Protein AF-A0A372G4W7-F1 (afdb_monomer_lite)

Structure (mmCIF, N/CA/C/O backbone):
data_AF-A0A372G4W7-F1
#
_entry.id   AF-A0A372G4W7-F1
#
loop_
_atom_site.group_PDB
_atom_site.id
_atom_site.type_symbol
_atom_site.label_atom_id
_atom_site.label_alt_id
_atom_site.label_comp_id
_atom_site.label_asym_id
_atom_site.label_entity_id
_atom_site.label_seq_id
_atom_site.pdbx_PDB_ins_code
_atom_site.Cartn_x
_atom_site.Cartn_y
_atom_site.Cartn_z
_atom_site.occupancy
_atom_site.B_iso_or_equiv
_atom_site.auth_seq_id
_atom_site.auth_comp_id
_atom_site.auth_asym_id
_atom_site.auth_atom_id
_atom_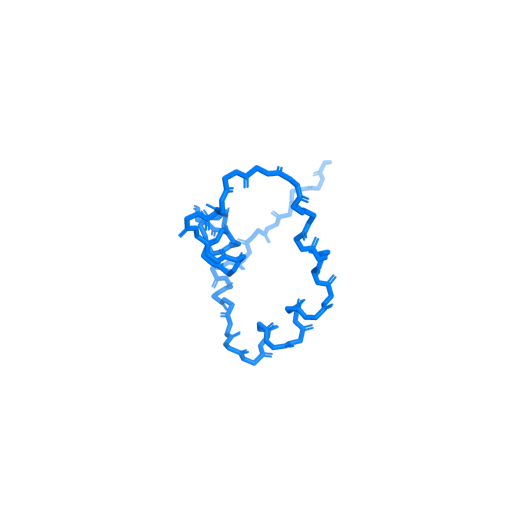site.pdbx_PDB_model_num
ATOM 1 N N . MET A 1 1 ? 21.088 -23.497 -4.607 1.00 36.53 1 MET A N 1
ATOM 2 C CA . MET A 1 1 ? 20.696 -22.082 -4.436 1.00 36.53 1 MET A CA 1
ATOM 3 C C . MET A 1 1 ? 19.541 -21.817 -5.385 1.00 36.53 1 MET A C 1
ATOM 5 O O . MET A 1 1 ? 19.733 -21.979 -6.580 1.00 36.53 1 MET A O 1
ATOM 9 N N . ALA A 1 2 ? 18.339 -21.543 -4.874 1.00 42.12 2 ALA A N 1
ATOM 10 C CA . ALA A 1 2 ? 17.165 -21.313 -5.713 1.00 42.12 2 ALA A CA 1
ATOM 11 C C . ALA A 1 2 ? 17.094 -19.828 -6.090 1.00 42.12 2 ALA A C 1
ATOM 13 O O . ALA A 1 2 ? 16.866 -18.982 -5.228 1.00 42.12 2 ALA A O 1
ATOM 14 N N . SER A 1 3 ? 17.326 -19.510 -7.362 1.00 52.31 3 SER A N 1
ATOM 15 C CA . SER A 1 3 ? 17.021 -18.198 -7.924 1.00 52.31 3 SER A CA 1
ATOM 16 C C . SER A 1 3 ? 15.534 -18.152 -8.269 1.00 52.31 3 SER A C 1
ATOM 18 O O . SER A 1 3 ? 15.030 -18.959 -9.049 1.00 52.31 3 SER A O 1
ATOM 20 N N . VAL A 1 4 ? 14.809 -17.215 -7.659 1.00 63.88 4 VAL A N 1
ATOM 21 C CA . VAL A 1 4 ? 13.412 -16.956 -8.014 1.00 63.88 4 VAL A CA 1
ATOM 22 C C . VAL A 1 4 ? 13.400 -16.178 -9.325 1.00 63.88 4 VAL A C 1
ATOM 24 O O . VAL A 1 4 ? 13.935 -15.074 -9.412 1.00 63.88 4 VAL A O 1
ATOM 27 N N . VAL A 1 5 ? 12.785 -16.758 -10.351 1.00 52.84 5 VAL A N 1
ATOM 28 C CA . VAL A 1 5 ? 12.460 -16.064 -11.599 1.00 52.84 5 V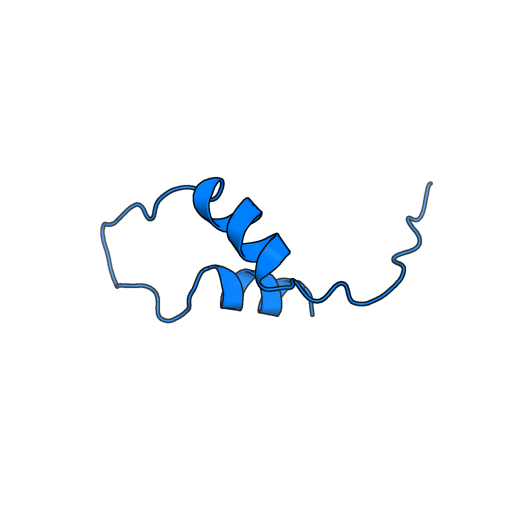AL A CA 1
ATOM 29 C C . VAL A 1 5 ? 11.386 -15.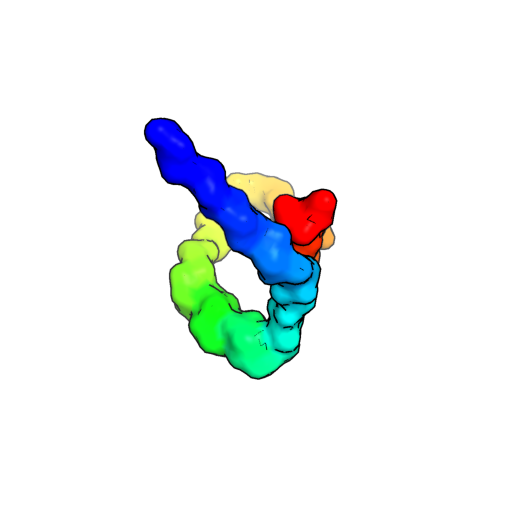008 -11.318 1.00 52.84 5 VAL A C 1
ATOM 31 O O . VAL A 1 5 ? 10.222 -15.334 -11.097 1.00 52.84 5 VAL A O 1
ATOM 34 N N . VAL A 1 6 ? 11.772 -13.728 -11.308 1.00 57.06 6 VAL A N 1
ATOM 35 C CA . VAL A 1 6 ? 10.828 -12.604 -11.196 1.00 57.06 6 VAL A CA 1
ATOM 36 C C . VAL A 1 6 ? 10.174 -12.385 -12.559 1.00 57.06 6 VAL A C 1
ATOM 38 O O . VAL A 1 6 ? 10.725 -11.741 -13.450 1.00 57.06 6 VAL A O 1
ATOM 41 N N . THR A 1 7 ? 8.982 -12.949 -12.739 1.00 53.81 7 THR A N 1
ATOM 42 C CA . THR A 1 7 ? 8.138 -12.668 -13.901 1.00 53.81 7 THR A CA 1
ATOM 43 C C . THR A 1 7 ? 7.372 -11.358 -13.697 1.00 53.81 7 THR A C 1
ATOM 45 O O . THR A 1 7 ? 6.411 -11.324 -12.947 1.00 53.81 7 THR A O 1
ATOM 48 N N . ARG A 1 8 ? 7.787 -10.318 -14.433 1.00 56.06 8 ARG A N 1
ATOM 49 C CA . ARG A 1 8 ? 7.039 -9.109 -14.845 1.00 56.06 8 ARG A CA 1
ATOM 50 C C . ARG A 1 8 ? 6.426 -8.185 -13.767 1.00 56.06 8 ARG A C 1
ATOM 52 O O . ARG A 1 8 ? 5.851 -8.577 -12.765 1.00 56.06 8 ARG A O 1
ATOM 59 N N . ARG A 1 9 ? 6.527 -6.891 -14.081 1.00 59.41 9 ARG A N 1
ATOM 60 C CA . ARG A 1 9 ? 5.919 -5.712 -13.446 1.00 59.41 9 ARG A CA 1
ATOM 61 C C . ARG A 1 9 ? 4.446 -5.965 -13.084 1.00 59.41 9 ARG A C 1
ATOM 63 O O . ARG A 1 9 ? 3.583 -5.967 -13.955 1.00 59.41 9 ARG A O 1
ATOM 70 N N . HIS A 1 10 ? 4.177 -6.212 -11.805 1.00 62.56 10 HIS A N 1
ATOM 71 C CA . HIS A 1 10 ? 2.822 -6.323 -11.272 1.00 62.56 10 HIS A CA 1
ATOM 72 C C . HIS A 1 10 ? 2.364 -4.940 -10.810 1.00 62.56 10 HIS A C 1
ATOM 74 O O . HIS A 1 10 ? 2.519 -4.590 -9.637 1.00 62.56 10 HIS A O 1
ATOM 80 N N . ASP A 1 11 ? 1.840 -4.145 -11.746 1.00 68.19 11 ASP A N 1
ATOM 81 C CA . ASP A 1 11 ? 1.158 -2.897 -11.406 1.00 68.19 11 ASP A CA 1
ATOM 82 C C . ASP A 1 11 ? 0.031 -3.193 -10.410 1.00 68.19 11 ASP A C 1
ATOM 84 O O . ASP A 1 11 ? -0.776 -4.110 -10.592 1.00 68.19 11 ASP A O 1
ATOM 88 N N . LEU A 1 12 ? 0.014 -2.438 -9.313 1.00 75.56 12 LEU A N 1
ATOM 89 C CA . LEU A 1 12 ? -0.969 -2.609 -8.258 1.00 75.56 12 LEU A CA 1
ATOM 90 C C . LEU A 1 12 ? -2.263 -1.912 -8.682 1.00 75.56 12 LEU A C 1
ATOM 92 O O . LEU A 1 12 ? -2.383 -0.685 -8.630 1.00 75.56 12 LEU A O 1
ATOM 96 N N . THR A 1 13 ? -3.225 -2.711 -9.135 1.00 83.19 13 THR A N 1
ATOM 97 C CA . THR A 1 13 ? -4.539 -2.208 -9.558 1.00 83.19 13 THR A CA 1
ATOM 98 C C . THR A 1 13 ? -5.290 -1.583 -8.382 1.00 83.19 13 THR A C 1
ATOM 100 O O . THR A 1 13 ? -5.061 -1.941 -7.225 1.00 83.19 13 THR A O 1
ATOM 103 N N . ASP A 1 14 ? -6.235 -0.684 -8.661 1.00 84.06 14 ASP A N 1
ATOM 104 C CA . ASP A 1 14 ? -7.067 -0.057 -7.623 1.00 84.06 14 ASP A CA 1
ATOM 105 C C . ASP A 1 14 ? -7.837 -1.088 -6.785 1.00 84.06 14 ASP A C 1
ATOM 107 O O . ASP A 1 14 ? -7.955 -0.942 -5.570 1.00 84.06 14 ASP A O 1
ATOM 111 N N . ALA A 1 15 ? -8.294 -2.174 -7.416 1.00 86.12 15 ALA A N 1
ATOM 112 C CA . ALA A 1 15 ? -8.985 -3.269 -6.740 1.00 86.12 15 ALA A CA 1
ATOM 113 C C . ALA A 1 15 ? -8.069 -4.015 -5.759 1.00 86.12 15 ALA A C 1
ATOM 115 O O . ALA A 1 15 ? -8.462 -4.315 -4.634 1.00 86.12 15 ALA A O 1
ATOM 116 N N . GLN A 1 16 ? -6.823 -4.281 -6.156 1.00 85.50 16 GLN A N 1
ATOM 117 C CA . GLN A 1 16 ? -5.834 -4.888 -5.263 1.00 85.50 16 GLN A CA 1
ATOM 118 C C . GLN A 1 16 ? -5.405 -3.917 -4.158 1.00 85.50 16 GLN A C 1
ATOM 120 O O . GLN A 1 16 ? -5.198 -4.334 -3.017 1.00 85.50 16 GLN A O 1
ATOM 125 N N . TRP A 1 17 ? -5.304 -2.623 -4.474 1.00 86.62 17 TRP A N 1
ATOM 126 C CA . TRP A 1 17 ? -5.019 -1.581 -3.494 1.00 86.62 17 TRP A CA 1
ATOM 127 C C . TRP A 1 17 ? -6.109 -1.493 -2.423 1.00 86.62 17 TRP A C 1
ATOM 129 O O . TRP A 1 17 ? -5.774 -1.428 -1.246 1.00 86.62 17 TRP A O 1
ATOM 139 N N . ALA A 1 18 ? 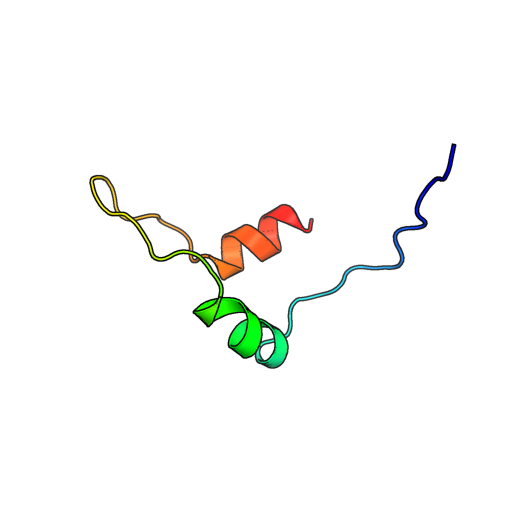-7.389 -1.567 -2.799 1.00 89.06 18 ALA A N 1
ATOM 140 C CA . ALA A 1 18 ? -8.511 -1.511 -1.860 1.00 89.06 18 ALA A CA 1
ATOM 141 C C . ALA A 1 18 ? -8.490 -2.650 -0.823 1.00 89.06 18 ALA A C 1
ATOM 143 O O . ALA A 1 18 ? -8.887 -2.453 0.322 1.00 89.06 18 ALA A O 1
ATOM 144 N N . VAL A 1 19 ? -7.986 -3.830 -1.202 1.00 89.94 19 VAL A N 1
ATOM 145 C CA . VAL A 1 19 ? -7.792 -4.962 -0.278 1.00 89.94 19 VAL A CA 1
ATOM 146 C C . VAL A 1 19 ? -6.556 -4.758 0.604 1.00 89.94 19 VAL A C 1
ATOM 148 O O . VAL A 1 19 ? -6.566 -5.115 1.780 1.00 89.94 19 VAL A O 1
ATOM 151 N N . LEU A 1 20 ? -5.487 -4.175 0.055 1.00 87.12 20 LEU A N 1
ATOM 152 C CA . LEU A 1 20 ? -4.217 -3.984 0.756 1.00 87.12 20 LEU A CA 1
ATOM 153 C C . LEU A 1 20 ? -4.257 -2.827 1.762 1.00 87.12 20 LEU A C 1
ATOM 155 O O . LEU A 1 20 ? -3.745 -2.960 2.870 1.00 87.12 20 LEU A O 1
ATOM 159 N N . GLU A 1 21 ? -4.840 -1.693 1.379 1.00 86.62 21 GLU A N 1
ATOM 160 C CA . GLU A 1 21 ? -4.888 -0.456 2.161 1.00 86.62 21 GLU A CA 1
ATOM 161 C C . GLU A 1 21 ? -5.310 -0.640 3.631 1.00 86.62 21 GLU A C 1
ATOM 163 O O . GLU A 1 21 ? -4.572 -0.151 4.498 1.00 86.62 21 GLU A O 1
ATOM 168 N N . PRO A 1 22 ? -6.415 -1.345 3.958 1.00 89.31 22 PRO A N 1
ATOM 169 C CA . PRO A 1 22 ? -6.853 -1.513 5.345 1.00 89.31 22 PRO A CA 1
ATOM 170 C C . PRO A 1 22 ? -5.908 -2.383 6.181 1.00 89.31 22 PRO A C 1
ATOM 172 O O . PRO A 1 22 ? -5.890 -2.266 7.404 1.00 89.31 22 PRO A O 1
ATOM 175 N N . LEU A 1 23 ? -5.102 -3.235 5.542 1.00 88.19 23 LEU A N 1
ATOM 176 C CA . LEU A 1 23 ? -4.142 -4.108 6.220 1.00 88.19 23 LEU A CA 1
ATOM 177 C C . LEU A 1 23 ? -2.840 -3.378 6.573 1.00 88.19 23 LEU A C 1
ATOM 179 O O . LEU A 1 23 ? -2.034 -3.875 7.361 1.00 88.19 23 LEU A O 1
ATOM 183 N N . LEU A 1 24 ? -2.602 -2.200 5.989 1.00 85.75 24 LEU A N 1
ATOM 184 C CA . LEU A 1 24 ? -1.373 -1.453 6.221 1.00 85.75 24 LEU A CA 1
ATOM 185 C C . LEU A 1 24 ? -1.401 -0.778 7.598 1.00 85.75 24 LEU A C 1
ATOM 187 O O . LEU A 1 24 ? -2.367 -0.079 7.916 1.00 85.75 24 LEU A O 1
ATOM 191 N N . PRO A 1 25 ? -0.299 -0.832 8.370 1.00 82.31 25 PRO A N 1
ATOM 192 C CA . PRO A 1 25 ? -0.247 -0.244 9.704 1.00 82.31 25 PRO A CA 1
ATOM 193 C C . PRO A 1 25 ? -0.633 1.239 9.675 1.00 82.31 25 PRO A C 1
ATOM 195 O O . PRO A 1 25 ? -0.206 2.000 8.796 1.00 82.31 25 PRO A O 1
ATOM 198 N N . GLY A 1 26 ? -1.473 1.661 10.623 1.00 76.12 26 GLY A N 1
ATOM 199 C CA . GLY A 1 26 ? -1.913 3.051 10.747 1.00 76.12 26 GLY A CA 1
ATOM 200 C C . GLY A 1 26 ? -0.728 4.017 10.866 1.00 76.12 26 GLY A C 1
ATOM 201 O O . GLY A 1 26 ? 0.309 3.681 11.441 1.00 76.12 26 GLY A O 1
ATOM 202 N N . ARG A 1 27 ? -0.860 5.233 10.314 1.00 69.69 27 ARG A N 1
ATOM 203 C CA . ARG A 1 27 ? 0.163 6.280 10.483 1.00 69.69 27 ARG A CA 1
ATOM 204 C C . ARG A 1 27 ? 0.281 6.605 11.976 1.00 69.69 27 ARG A C 1
ATOM 206 O O . ARG A 1 27 ? -0.594 7.268 12.525 1.00 69.69 27 ARG A O 1
ATOM 213 N N . LYS A 1 28 ? 1.379 6.202 12.616 1.00 67.12 28 LYS A N 1
ATOM 214 C CA . LYS A 1 28 ? 1.777 6.768 13.910 1.00 67.12 28 LYS A CA 1
ATOM 215 C C . LYS A 1 28 ? 2.259 8.200 13.658 1.00 67.12 28 LYS A C 1
ATOM 217 O O . LYS A 1 28 ? 3.197 8.394 12.891 1.00 67.12 28 LYS A O 1
ATOM 222 N N . LYS A 1 29 ? 1.601 9.204 14.242 1.00 67.88 29 LYS A N 1
ATOM 223 C CA . LYS A 1 29 ? 2.083 10.596 14.239 1.00 67.88 29 LYS A CA 1
ATOM 224 C C . LYS A 1 29 ? 2.673 10.898 15.617 1.00 67.88 29 LYS A C 1
ATOM 226 O O . LYS A 1 29 ? 1.930 10.916 16.592 1.00 67.88 29 LYS A O 1
ATOM 231 N N . PRO A 1 30 ? 3.989 11.131 15.682 1.00 61.72 30 PRO A N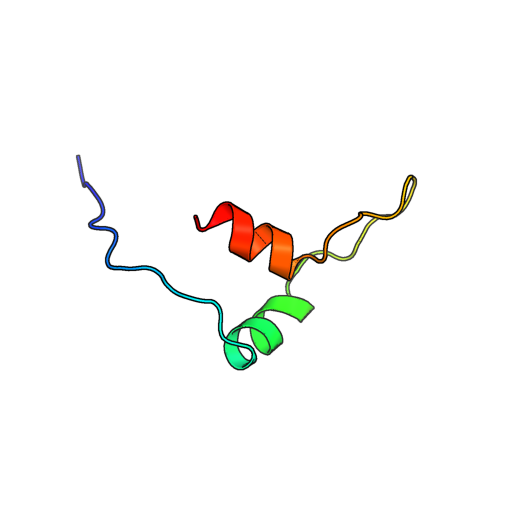 1
ATOM 232 C CA . PRO A 1 30 ? 4.416 12.512 15.886 1.00 61.72 30 PRO A CA 1
ATOM 233 C C . PRO A 1 30 ? 5.470 12.932 14.849 1.00 61.72 30 PRO A C 1
ATOM 235 O O . PRO A 1 30 ? 6.373 12.167 14.522 1.00 61.72 30 PRO A O 1
ATOM 238 N N . GLY A 1 31 ? 5.339 14.148 14.308 1.00 74.19 31 GLY A N 1
ATOM 239 C CA . GLY A 1 31 ? 6.288 14.731 13.347 1.00 74.19 31 GLY A CA 1
ATOM 240 C C . GLY A 1 31 ? 5.662 15.215 12.032 1.00 74.19 31 GLY A C 1
ATOM 241 O O . GLY A 1 31 ? 4.441 15.343 11.906 1.00 74.19 31 GLY A O 1
ATOM 242 N N . ARG A 1 32 ? 6.516 15.522 11.042 1.00 75.50 32 ARG A N 1
ATOM 243 C CA . ARG A 1 32 ? 6.118 16.130 9.759 1.00 75.50 32 ARG A CA 1
ATOM 244 C C . ARG A 1 32 ? 5.175 15.202 8.975 1.00 75.50 32 ARG A C 1
ATOM 246 O O . ARG A 1 32 ? 5.494 14.024 8.806 1.00 75.50 32 ARG A O 1
ATOM 253 N N . PRO A 1 33 ? 4.041 15.706 8.451 1.00 77.50 33 PRO A N 1
ATOM 254 C CA . PRO A 1 33 ? 3.153 14.904 7.619 1.00 77.50 33 PRO A CA 1
ATOM 255 C C . PRO A 1 33 ? 3.910 14.375 6.387 1.00 77.50 33 PRO A C 1
ATOM 257 O O . PRO A 1 33 ? 4.608 15.149 5.726 1.00 77.50 33 PRO A O 1
ATOM 260 N N . PRO A 1 34 ? 3.798 13.075 6.056 1.00 75.12 34 PRO A N 1
ATOM 261 C CA . PRO A 1 34 ? 4.519 12.527 4.915 1.00 75.12 34 PRO A CA 1
ATOM 262 C C . PRO A 1 34 ? 3.960 13.064 3.598 1.00 75.12 34 PRO A C 1
ATOM 264 O O . PRO A 1 34 ? 2.741 13.114 3.412 1.00 75.12 34 PRO A O 1
ATOM 267 N N . LYS A 1 35 ? 4.879 13.417 2.693 1.00 81.88 35 LYS A N 1
ATOM 268 C CA . LYS A 1 35 ? 4.617 14.043 1.388 1.00 81.88 35 LYS A CA 1
ATOM 269 C C . LYS A 1 35 ? 3.926 13.109 0.384 1.00 81.88 35 LYS A C 1
ATOM 271 O O . LYS A 1 35 ? 3.212 13.594 -0.484 1.00 81.88 35 LYS A O 1
ATOM 276 N N . TRP A 1 36 ? 4.120 11.797 0.516 1.00 83.31 36 TRP A N 1
ATOM 277 C CA . TRP A 1 36 ? 3.594 10.786 -0.408 1.00 83.31 36 TRP A CA 1
ATOM 278 C C . TRP A 1 36 ? 2.572 9.866 0.262 1.00 83.31 36 TRP A C 1
ATOM 280 O O . TRP A 1 36 ? 2.616 9.634 1.481 1.00 83.31 36 TRP A O 1
ATOM 290 N N . SER A 1 37 ? 1.643 9.340 -0.540 1.00 84.94 37 SER A N 1
ATOM 291 C CA . SER A 1 37 ? 0.703 8.306 -0.100 1.00 84.94 37 SER A CA 1
ATOM 292 C C . SER A 1 37 ? 1.414 6.956 0.058 1.00 84.94 37 SER A C 1
ATOM 294 O O . SER A 1 37 ? 2.470 6.719 -0.529 1.00 84.94 37 SER A O 1
ATOM 296 N N . LYS A 1 38 ? 0.839 6.040 0.849 1.00 83.69 38 LYS A N 1
ATOM 297 C CA . LYS A 1 38 ? 1.398 4.684 1.001 1.00 83.69 38 LYS A CA 1
ATOM 298 C C . LYS A 1 38 ? 1.481 3.955 -0.346 1.00 83.69 38 LYS A C 1
ATOM 300 O O . LYS A 1 38 ? 2.447 3.240 -0.581 1.00 83.69 38 LYS A O 1
ATOM 305 N N . ARG A 1 39 ? 0.502 4.188 -1.226 1.00 85.38 39 ARG A N 1
ATOM 306 C CA . ARG A 1 39 ? 0.462 3.633 -2.580 1.00 85.38 39 ARG A CA 1
ATOM 307 C C . ARG A 1 39 ? 1.647 4.096 -3.412 1.00 85.38 39 ARG A C 1
ATOM 309 O O . ARG A 1 39 ? 2.386 3.264 -3.907 1.00 85.38 39 ARG A O 1
ATOM 316 N N . GLN A 1 40 ? 1.899 5.405 -3.448 1.00 84.56 40 GLN A N 1
AT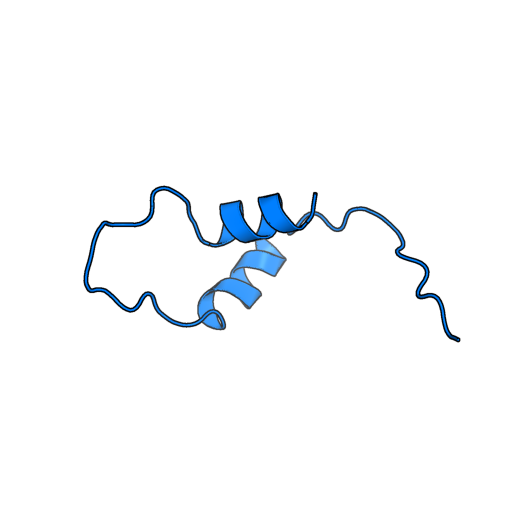OM 317 C CA . GLN A 1 40 ? 3.036 5.970 -4.180 1.00 84.56 40 GLN A CA 1
ATOM 318 C C . GLN A 1 40 ? 4.382 5.424 -3.694 1.00 84.56 40 GLN A C 1
ATOM 320 O O . GLN A 1 40 ? 5.287 5.222 -4.494 1.00 84.56 40 GLN A O 1
ATOM 325 N N . LEU A 1 41 ? 4.518 5.175 -2.388 1.00 84.94 41 LEU A N 1
ATOM 326 C CA . LEU A 1 41 ? 5.723 4.554 -1.839 1.00 84.94 41 LEU A CA 1
ATOM 327 C C . LEU A 1 41 ? 5.869 3.099 -2.298 1.00 84.94 41 LEU A C 1
ATOM 329 O O . LEU A 1 41 ? 6.953 2.699 -2.702 1.00 84.94 41 LEU A O 1
ATOM 333 N N . ILE A 1 42 ? 4.790 2.315 -2.255 1.00 83.94 42 ILE A N 1
ATOM 334 C CA . ILE A 1 42 ? 4.797 0.909 -2.684 1.00 83.94 42 ILE A CA 1
ATOM 335 C C . ILE A 1 42 ? 5.049 0.795 -4.192 1.00 83.94 42 ILE A C 1
ATOM 337 O O . ILE A 1 42 ? 5.839 -0.050 -4.609 1.00 83.94 42 ILE A O 1
ATOM 341 N N . ASP A 1 43 ? 4.437 1.668 -4.988 1.00 83.31 43 ASP A N 1
ATOM 342 C CA . ASP A 1 43 ? 4.636 1.735 -6.435 1.00 83.31 43 ASP A CA 1
ATOM 343 C C . ASP A 1 43 ? 6.076 2.149 -6.779 1.00 83.31 43 ASP A C 1
ATOM 345 O O . ASP A 1 43 ? 6.668 1.596 -7.699 1.00 83.31 43 ASP A O 1
ATOM 349 N N . GLY A 1 44 ? 6.672 3.065 -6.005 1.00 80.38 44 GLY A N 1
ATOM 350 C CA . GLY A 1 44 ? 8.060 3.498 -6.186 1.00 80.38 44 GLY A CA 1
ATOM 351 C C . GLY A 1 44 ? 9.116 2.475 -5.748 1.00 80.38 44 GLY A C 1
ATOM 352 O O . GLY A 1 44 ? 10.195 2.456 -6.322 1.00 80.38 44 GLY A O 1
ATOM 353 N N . ILE A 1 45 ? 8.828 1.622 -4.754 1.00 82.31 45 ILE A N 1
ATOM 354 C CA . ILE A 1 45 ? 9.726 0.526 -4.320 1.00 82.31 45 ILE A CA 1
ATOM 355 C C . ILE A 1 45 ? 9.734 -0.627 -5.335 1.00 82.31 45 ILE A C 1
ATOM 357 O O . ILE A 1 45 ? 10.695 -1.386 -5.413 1.00 82.31 45 ILE A O 1
ATOM 361 N N . ARG A 1 46 ? 8.642 -0.794 -6.086 1.00 70.50 46 ARG A N 1
ATOM 362 C CA . ARG A 1 46 ? 8.461 -1.873 -7.067 1.00 70.50 46 ARG A CA 1
ATOM 363 C C . ARG A 1 46 ? 9.048 -1.555 -8.453 1.00 70.50 46 ARG A C 1
ATOM 365 O O . ARG A 1 46 ? 8.729 -2.269 -9.405 1.00 70.50 46 ARG A O 1
ATOM 372 N N . TRP A 1 47 ? 9.882 -0.520 -8.559 1.00 58.50 47 TRP A N 1
ATOM 373 C CA . TRP A 1 47 ? 10.605 -0.111 -9.766 1.00 58.50 47 TRP A CA 1
ATOM 374 C C . TRP A 1 47 ? 12.107 -0.324 -9.588 1.00 58.50 47 TRP A C 1
ATOM 376 O O . TRP A 1 47 ? 12.735 -0.808 -10.554 1.00 58.50 47 TRP A O 1
#

Organism: NCBI:txid2294034

Secondary structure (DSSP, 8-state):
-------S-----HHHHHHHGGGSPP---SSSPPSS-HHHHHHHHT-

pLDDT: mean 74.4, std 13.41, range [36.53, 89.94]

InterPro domains:
  IPR025161 Insertion element IS402-like domain [PF13340] (12-47)

Radius of gyration: 14.3 Å; chains: 1; bounding box: 30×38×31 Å

Sequence (47 aa):
MASVVVTRRHDLTDAQWAVLEPLLPGRKKPGRPPKWSKRQLIDGIRW

Foldseek 3Di:
DDDDDDPDDDDCDPVNCVVVVVVDDDDDDDDDDDPDDPNVVVNVVSD